Protein AF-A0A4R4NLY9-F1 (afdb_monomer)

Foldseek 3Di:
DLVVLCVLLVVLVHHPVPWPDDSVVVVVVLLLLLLVLLPDPCLLPDVVSLVVQLVVQLCCCCPVRVCPSRPSSSVSNVSSNVCSVPVVVSPVVNVVPD

Organism: NCBI:txid1848320

Radius of gyration: 12.69 Å; Cα contacts (8 Å, |Δi|>4): 91; chains: 1; bounding box: 26×27×33 Å

pLDDT: mean 83.42, std 9.0, range [58.5, 95.31]

Structure (mmCIF, N/CA/C/O backbone):
data_AF-A0A4R4NLY9-F1
#
_entry.id   AF-A0A4R4NLY9-F1
#
loop_
_atom_site.group_PDB
_atom_site.id
_atom_site.type_symbol
_atom_site.label_atom_id
_atom_site.label_alt_id
_atom_site.label_comp_id
_atom_site.label_asym_id
_atom_site.label_entity_id
_atom_site.label_seq_id
_atom_site.pdbx_PDB_ins_code
_atom_site.Cartn_x
_atom_site.Cartn_y
_atom_site.Cartn_z
_atom_site.occupancy
_atom_site.B_iso_or_equiv
_atom_site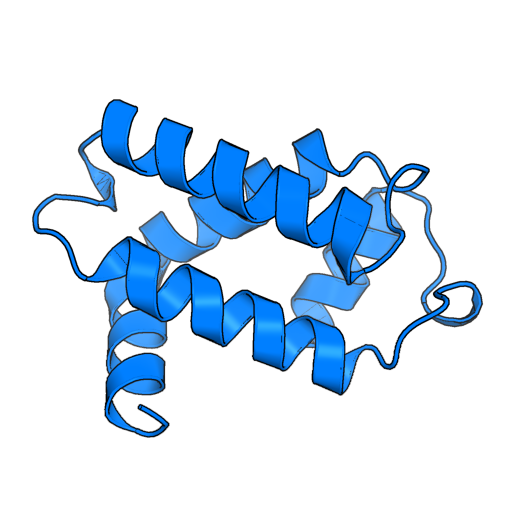.auth_seq_id
_atom_site.auth_comp_id
_atom_site.auth_asym_id
_atom_site.auth_atom_id
_atom_site.pdbx_PDB_model_num
ATOM 1 N N . MET A 1 1 ? 6.485 -8.883 5.736 1.00 70.81 1 MET A N 1
ATOM 2 C CA . MET A 1 1 ? 5.489 -7.814 5.512 1.00 70.81 1 MET A CA 1
ATOM 3 C C . MET A 1 1 ? 4.518 -7.676 6.674 1.00 70.81 1 MET A C 1
ATOM 5 O O . MET A 1 1 ? 4.367 -6.566 7.146 1.00 70.81 1 MET A O 1
ATOM 9 N N . ARG A 1 2 ? 3.923 -8.766 7.183 1.00 72.25 2 ARG A N 1
ATOM 10 C CA . ARG A 1 2 ? 3.054 -8.742 8.374 1.00 72.25 2 ARG A CA 1
ATOM 11 C C . ARG A 1 2 ? 3.626 -7.928 9.545 1.00 72.25 2 ARG A C 1
ATOM 13 O O . ARG A 1 2 ? 3.011 -6.953 9.937 1.00 72.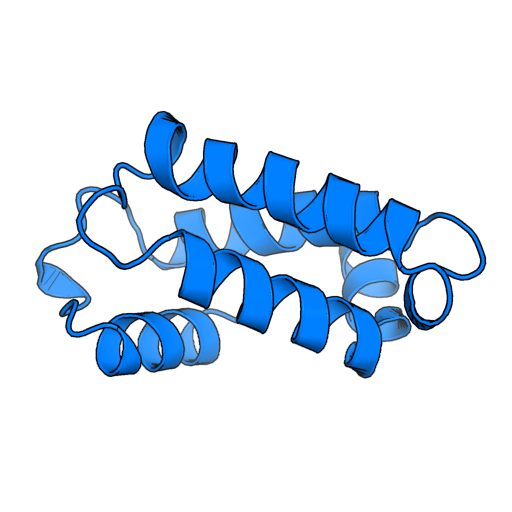25 2 ARG A O 1
ATOM 20 N N . SER A 1 3 ? 4.836 -8.253 10.006 1.00 74.75 3 SER A N 1
ATOM 21 C CA . SER A 1 3 ? 5.475 -7.561 11.140 1.00 74.75 3 SER A CA 1
ATOM 22 C C . SER A 1 3 ? 5.723 -6.069 10.899 1.00 74.75 3 SER A C 1
ATOM 24 O O . SER A 1 3 ? 5.802 -5.296 11.841 1.00 74.75 3 SER A O 1
ATOM 26 N N . LEU A 1 4 ? 5.850 -5.658 9.635 1.00 72.62 4 LEU A N 1
ATOM 27 C CA . LEU A 1 4 ? 5.961 -4.248 9.275 1.00 72.62 4 LEU A CA 1
ATOM 28 C C . LEU A 1 4 ? 4.588 -3.572 9.308 1.00 72.62 4 LEU A C 1
ATOM 30 O O . LEU A 1 4 ? 4.482 -2.472 9.828 1.00 72.62 4 LEU A O 1
ATOM 34 N N . LEU A 1 5 ? 3.554 -4.211 8.755 1.00 74.81 5 LEU A N 1
ATOM 35 C CA . LEU A 1 5 ? 2.194 -3.682 8.825 1.00 74.81 5 LEU A CA 1
ATOM 36 C C . LEU A 1 5 ? 1.753 -3.535 10.288 1.00 74.81 5 LEU A C 1
ATOM 38 O O . LEU A 1 5 ? 1.242 -2.489 10.654 1.00 74.81 5 LEU A O 1
ATOM 42 N N . GLU A 1 6 ? 2.034 -4.537 11.126 1.00 78.44 6 GLU A N 1
ATOM 43 C CA . GLU A 1 6 ? 1.822 -4.484 12.578 1.00 78.44 6 GLU A CA 1
ATOM 44 C C . GLU A 1 6 ? 2.571 -3.308 13.223 1.00 78.44 6 GLU A C 1
ATOM 46 O O . GLU A 1 6 ? 1.959 -2.548 13.964 1.00 78.44 6 GLU A O 1
ATOM 51 N N . ALA A 1 7 ? 3.856 -3.106 12.905 1.00 78.69 7 ALA A N 1
ATOM 52 C CA . ALA A 1 7 ? 4.630 -1.982 13.438 1.00 78.69 7 ALA A CA 1
ATOM 53 C C . ALA A 1 7 ? 4.075 -0.616 12.996 1.00 78.69 7 ALA A C 1
ATOM 55 O O . ALA A 1 7 ? 3.938 0.285 13.814 1.00 78.69 7 ALA A O 1
ATOM 56 N N . LEU A 1 8 ? 3.706 -0.469 11.720 1.00 75.88 8 LEU A N 1
ATOM 57 C CA . LEU A 1 8 ? 3.132 0.770 11.190 1.00 75.88 8 LEU A CA 1
ATOM 58 C C . LEU A 1 8 ? 1.760 1.078 11.801 1.00 75.88 8 LEU A C 1
ATOM 60 O O . LEU A 1 8 ? 1.463 2.235 12.081 1.00 75.88 8 LEU A O 1
ATOM 64 N N . LEU A 1 9 ? 0.937 0.053 12.029 1.00 74.19 9 LEU A N 1
ATOM 65 C CA . LEU A 1 9 ? -0.354 0.199 12.701 1.00 74.19 9 LEU A CA 1
ATOM 66 C C . LEU A 1 9 ? -0.173 0.587 14.171 1.00 74.19 9 LEU A C 1
ATOM 68 O O . LEU A 1 9 ? -0.848 1.500 14.634 1.00 74.19 9 LEU A O 1
ATOM 72 N N . GLN A 1 10 ? 0.791 -0.020 14.868 1.00 78.81 10 GLN A N 1
ATOM 73 C CA . GLN A 1 10 ? 1.144 0.369 16.236 1.00 78.81 10 GLN A CA 1
ATOM 74 C C . GLN A 1 10 ? 1.643 1.817 16.318 1.00 78.81 10 GLN A C 1
ATOM 76 O O . GLN A 1 10 ? 1.234 2.551 17.214 1.00 78.81 10 GLN A O 1
ATOM 81 N N . GLU A 1 11 ? 2.491 2.252 15.382 1.00 76.31 11 GLU A N 1
ATOM 82 C CA . GLU A 1 11 ? 2.940 3.650 15.288 1.00 76.31 11 GLU A CA 1
ATOM 83 C C . GLU A 1 11 ? 1.779 4.617 15.029 1.00 76.31 11 GLU A C 1
ATOM 85 O O . GLU A 1 11 ? 1.768 5.721 15.573 1.00 76.31 11 GLU A O 1
ATOM 90 N N . ALA A 1 12 ? 0.787 4.192 14.246 1.00 67.50 12 ALA A N 1
ATOM 91 C CA . ALA A 1 12 ? -0.444 4.938 14.006 1.00 67.50 12 ALA A CA 1
ATOM 92 C C . ALA A 1 12 ? -1.443 4.875 15.183 1.00 67.50 12 ALA A C 1
ATOM 94 O O . ALA A 1 12 ? -2.534 5.434 15.097 1.00 67.50 12 ALA A O 1
ATOM 95 N N . GLY A 1 13 ? -1.084 4.216 16.290 1.00 68.75 13 GLY A N 1
ATOM 96 C CA . GLY A 1 13 ? -1.919 4.102 17.486 1.00 68.75 13 GLY A CA 1
ATOM 97 C C . GLY A 1 13 ? -3.026 3.050 17.394 1.00 68.75 13 GLY A C 1
ATOM 98 O O . GLY A 1 13 ? -3.898 3.021 18.260 1.00 68.75 13 GLY A O 1
ATOM 99 N N . LEU A 1 14 ? -3.000 2.182 16.379 1.00 68.00 14 LEU A N 1
ATOM 100 C CA . LEU A 1 14 ? -3.915 1.055 16.263 1.00 68.00 14 LEU A CA 1
ATOM 101 C C . LEU A 1 14 ? -3.286 -0.232 16.779 1.00 68.00 14 LEU A C 1
ATOM 103 O O . LEU A 1 14 ? -2.265 -0.715 16.284 1.00 68.00 14 LEU A O 1
ATOM 107 N N . GLU A 1 15 ? -3.965 -0.845 17.739 1.00 67.12 15 GLU A N 1
ATOM 108 C CA . GLU A 1 15 ? -3.643 -2.195 18.168 1.00 67.12 15 GLU A CA 1
ATOM 109 C C . GLU A 1 15 ? -4.183 -3.216 17.159 1.00 67.12 15 GLU A C 1
ATOM 111 O O . GLU A 1 15 ? -5.338 -3.168 16.735 1.00 67.12 15 GLU A O 1
ATOM 116 N N . ALA A 1 16 ? -3.331 -4.175 16.796 1.00 59.59 16 ALA A N 1
ATOM 117 C CA . ALA A 1 16 ? -3.622 -5.276 15.880 1.00 59.59 16 ALA A CA 1
ATOM 118 C C . ALA A 1 16 ? -4.923 -6.043 16.199 1.00 59.59 16 ALA A C 1
ATOM 120 O O . ALA A 1 16 ? -5.579 -6.534 15.283 1.00 59.59 16 ALA A O 1
ATOM 121 N N . GLU A 1 17 ? -5.291 -6.145 17.480 1.00 60.50 17 GLU A N 1
ATOM 122 C CA . GLU A 1 17 ? -6.484 -6.864 17.955 1.00 60.50 17 GLU A CA 1
ATOM 123 C C . GLU A 1 17 ? -7.804 -6.139 17.655 1.00 60.50 17 GLU A C 1
ATOM 125 O O . GLU A 1 17 ? -8.866 -6.753 17.724 1.00 60.50 17 GLU A O 1
ATOM 130 N N . VAL A 1 18 ? -7.754 -4.852 17.301 1.00 59.22 18 VAL A N 1
ATOM 131 C CA . VAL A 1 18 ? -8.942 -4.006 17.083 1.00 59.22 18 VAL A CA 1
ATOM 132 C C . VAL A 1 18 ? -9.338 -3.955 15.603 1.00 59.22 18 VAL A C 1
ATOM 134 O O . VAL A 1 18 ? -10.371 -3.397 15.235 1.00 59.22 18 VAL A O 1
ATOM 137 N N . LEU A 1 19 ? -8.530 -4.550 14.726 1.00 64.88 19 LEU A N 1
ATOM 138 C CA . LEU A 1 19 ? -8.756 -4.465 13.294 1.00 64.88 19 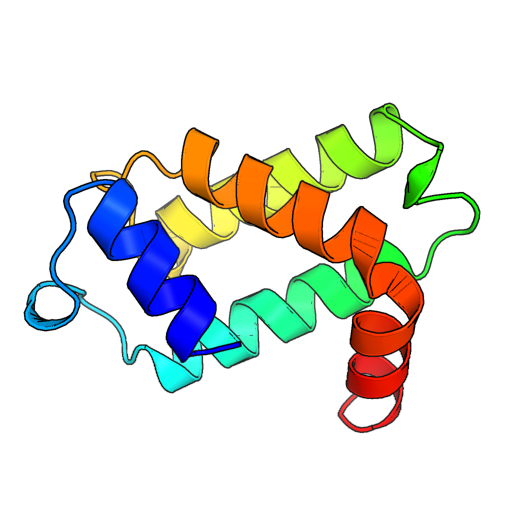LEU A CA 1
ATOM 139 C C . LEU A 1 19 ? -9.914 -5.364 12.859 1.00 64.88 19 LEU A C 1
ATOM 141 O O . LEU A 1 19 ? -9.951 -6.542 13.217 1.00 64.88 19 LEU A O 1
ATOM 145 N N . PRO A 1 20 ? -10.814 -4.865 11.999 1.00 67.75 20 PRO A N 1
ATOM 146 C CA . PRO A 1 20 ? -11.914 -5.662 11.464 1.00 67.75 20 PRO A CA 1
ATOM 147 C C . PRO A 1 20 ? -11.455 -6.745 10.465 1.00 67.75 20 PRO A C 1
ATOM 149 O O . PRO A 1 20 ? -12.289 -7.462 9.916 1.00 67.75 20 PRO A O 1
ATOM 152 N N . VAL A 1 21 ? -10.146 -6.870 10.207 1.00 72.94 21 VAL A N 1
ATOM 153 C CA . VAL A 1 21 ? -9.563 -7.697 9.142 1.00 72.94 21 VAL A CA 1
ATOM 154 C C . VAL A 1 21 ? -8.378 -8.516 9.649 1.00 72.94 21 VAL A C 1
ATOM 156 O O . VAL A 1 21 ? -7.575 -8.039 10.449 1.00 72.94 21 VAL A O 1
ATOM 159 N N . ASP A 1 22 ? -8.219 -9.735 9.119 1.00 82.94 22 ASP A N 1
ATOM 160 C CA . ASP A 1 22 ? -7.034 -10.562 9.371 1.00 82.94 22 ASP A CA 1
ATOM 161 C C . ASP A 1 22 ? -5.779 -9.855 8.837 1.00 82.94 22 ASP A C 1
ATOM 163 O O . ASP A 1 22 ? -5.650 -9.580 7.640 1.00 82.94 22 ASP A O 1
ATOM 167 N N . LEU A 1 23 ? -4.820 -9.592 9.725 1.00 78.94 23 LEU A N 1
ATOM 168 C CA . LEU A 1 23 ? -3.568 -8.909 9.401 1.00 78.94 23 LEU A CA 1
ATOM 169 C C . LEU A 1 23 ? -2.733 -9.601 8.322 1.00 78.94 23 LEU A C 1
ATOM 171 O O . LEU A 1 23 ? -2.042 -8.927 7.557 1.00 78.94 23 LEU A O 1
ATOM 175 N N . ASN A 1 24 ? -2.773 -10.930 8.231 1.00 81.88 24 ASN A N 1
ATOM 176 C CA . ASN A 1 24 ? -2.079 -11.658 7.172 1.00 81.88 24 ASN A CA 1
ATOM 177 C C . ASN A 1 24 ? -2.750 -11.412 5.823 1.00 81.88 24 ASN A C 1
ATOM 179 O O . ASN A 1 24 ? -2.056 -11.197 4.829 1.00 81.88 24 ASN A O 1
ATOM 183 N N . GLN A 1 25 ? -4.084 -11.412 5.793 1.00 83.19 25 GLN A N 1
ATOM 184 C CA . GLN A 1 25 ? -4.849 -11.130 4.583 1.00 83.19 25 GLN A CA 1
ATOM 185 C C . GLN A 1 25 ? -4.667 -9.673 4.146 1.00 83.19 25 GLN A C 1
ATOM 187 O O . GLN A 1 25 ? -4.380 -9.417 2.975 1.00 83.19 25 GLN A O 1
ATOM 192 N N . ALA A 1 26 ? -4.740 -8.729 5.088 1.00 84.44 26 ALA A N 1
ATOM 193 C CA . ALA A 1 26 ? -4.475 -7.316 4.841 1.00 84.44 26 ALA A CA 1
ATOM 194 C C . ALA A 1 26 ? -3.054 -7.113 4.297 1.00 84.44 26 ALA A C 1
ATOM 196 O O . ALA A 1 26 ? -2.877 -6.499 3.244 1.00 84.44 26 ALA A O 1
ATOM 197 N N . ALA A 1 27 ? -2.045 -7.706 4.945 1.00 85.25 27 ALA A N 1
ATOM 198 C CA . ALA A 1 27 ? -0.663 -7.636 4.486 1.00 85.25 27 ALA A CA 1
ATOM 199 C C . ALA A 1 27 ? -0.496 -8.225 3.080 1.00 85.25 27 ALA A C 1
ATOM 201 O O . ALA A 1 27 ? 0.144 -7.595 2.242 1.00 85.25 27 ALA A O 1
ATOM 202 N N . ALA A 1 28 ? -1.081 -9.388 2.786 1.00 85.19 28 ALA A N 1
ATOM 203 C CA . ALA A 1 28 ? -1.019 -9.987 1.454 1.00 85.19 28 ALA A CA 1
ATOM 204 C C . ALA A 1 28 ? -1.673 -9.092 0.385 1.00 85.19 28 ALA A C 1
ATOM 206 O O . ALA A 1 28 ? -1.087 -8.878 -0.678 1.00 85.19 28 ALA A O 1
ATOM 207 N N . GLY A 1 29 ? -2.840 -8.511 0.678 1.00 88.25 29 GLY A N 1
ATOM 208 C CA . GLY A 1 29 ? -3.532 -7.593 -0.229 1.00 88.25 29 GLY A CA 1
ATOM 209 C C . GLY A 1 29 ? -2.751 -6.301 -0.491 1.00 88.25 29 GLY A C 1
ATOM 210 O O . GLY A 1 29 ? -2.643 -5.869 -1.640 1.00 88.25 29 GLY A O 1
ATOM 211 N N . ILE A 1 30 ? -2.125 -5.729 0.544 1.00 88.56 30 ILE A N 1
ATOM 212 C CA . ILE A 1 30 ? -1.239 -4.561 0.417 1.00 88.56 30 ILE A CA 1
ATOM 213 C C . ILE A 1 30 ? -0.036 -4.893 -0.470 1.00 88.56 30 ILE A C 1
ATOM 215 O O . ILE A 1 30 ? 0.271 -4.135 -1.392 1.00 88.56 30 ILE A O 1
ATOM 219 N N . VAL A 1 31 ? 0.633 -6.029 -0.228 1.00 88.69 31 VAL A N 1
ATOM 220 C CA . VAL A 1 31 ? 1.782 -6.453 -1.047 1.00 88.69 31 VAL A CA 1
ATOM 221 C C . VAL A 1 31 ? 1.371 -6.631 -2.495 1.00 88.69 31 VAL A C 1
ATOM 223 O O . VAL A 1 31 ? 2.066 -6.130 -3.372 1.00 88.69 31 VAL A O 1
ATOM 226 N N . SER A 1 32 ? 0.243 -7.294 -2.746 1.00 88.19 32 SER A N 1
ATOM 227 C CA . SER A 1 32 ? -0.252 -7.533 -4.099 1.00 88.19 32 SER A CA 1
ATOM 228 C C . SER A 1 32 ? -0.501 -6.234 -4.860 1.00 88.19 32 SER A C 1
ATOM 230 O O . SER A 1 32 ? -0.018 -6.061 -5.980 1.00 88.19 32 SER A O 1
ATOM 232 N N . ARG A 1 33 ? -1.164 -5.261 -4.227 1.00 90.88 33 ARG A N 1
ATOM 233 C CA . ARG A 1 33 ? -1.417 -3.952 -4.843 1.00 90.88 33 ARG A CA 1
ATOM 234 C C . ARG A 1 33 ? -0.121 -3.189 -5.102 1.00 90.88 33 ARG A C 1
ATOM 236 O O . ARG A 1 33 ? 0.089 -2.713 -6.214 1.00 90.88 33 ARG A O 1
ATOM 243 N N . LEU A 1 34 ? 0.782 -3.127 -4.124 1.00 89.81 34 LEU A N 1
ATOM 244 C CA . LEU A 1 34 ? 2.079 -2.469 -4.301 1.00 89.81 34 LEU A CA 1
ATOM 245 C C . LEU A 1 34 ? 2.930 -3.152 -5.375 1.00 89.81 34 LEU A C 1
ATOM 247 O O . LEU A 1 34 ? 3.567 -2.460 -6.162 1.00 89.81 34 LEU A O 1
ATOM 251 N N . ALA A 1 35 ? 2.892 -4.482 -5.470 1.00 88.69 35 ALA A N 1
ATOM 252 C CA . ALA A 1 35 ? 3.591 -5.245 -6.498 1.00 88.69 35 ALA A CA 1
ATOM 253 C C . ALA A 1 35 ? 3.146 -4.856 -7.916 1.00 88.69 35 ALA A C 1
ATOM 255 O O . ALA A 1 35 ? 3.974 -4.833 -8.825 1.00 88.69 35 ALA A O 1
ATOM 256 N N . VAL A 1 36 ? 1.870 -4.504 -8.111 1.00 88.75 36 VAL A N 1
ATOM 257 C CA . VAL A 1 36 ? 1.363 -3.959 -9.381 1.00 88.75 36 VAL A CA 1
ATOM 258 C C . VAL A 1 36 ? 1.857 -2.529 -9.601 1.00 88.75 36 VAL A C 1
ATOM 260 O O . VAL A 1 36 ? 2.332 -2.205 -10.691 1.00 88.75 36 VAL A O 1
ATOM 263 N N . GLU A 1 37 ? 1.790 -1.685 -8.571 1.00 87.81 37 GLU A N 1
ATOM 264 C CA . GLU A 1 37 ? 2.175 -0.271 -8.659 1.00 87.81 37 GLU A CA 1
ATOM 265 C C . GLU A 1 37 ? 3.677 -0.063 -8.921 1.00 87.81 37 GLU A C 1
ATOM 267 O O . GLU A 1 37 ? 4.032 0.925 -9.555 1.00 87.81 37 GLU A O 1
ATOM 272 N N . VAL A 1 38 ? 4.559 -0.988 -8.512 1.00 88.62 38 VAL A N 1
ATOM 273 C CA . VAL A 1 38 ? 6.022 -0.905 -8.745 1.00 88.62 38 VAL A CA 1
ATOM 274 C C . VAL A 1 38 ? 6.488 -1.425 -10.117 1.00 88.62 38 VAL A C 1
ATOM 276 O O . VAL A 1 38 ? 7.681 -1.351 -10.447 1.00 88.62 38 VAL A O 1
ATOM 279 N N . ARG A 1 39 ? 5.587 -1.994 -10.929 1.00 84.31 39 ARG A N 1
ATOM 280 C CA . ARG A 1 39 ? 5.919 -2.504 -12.277 1.00 84.31 39 ARG A CA 1
ATOM 281 C C . ARG A 1 39 ? 6.370 -1.420 -13.263 1.00 84.31 39 ARG A C 1
ATOM 283 O O . ARG A 1 39 ? 7.308 -1.696 -14.011 1.00 84.31 39 ARG A O 1
ATOM 290 N N . PRO A 1 40 ? 5.760 -0.219 -13.309 1.00 81.06 40 PRO A N 1
ATOM 291 C CA . PRO A 1 40 ? 6.189 0.835 -14.215 1.00 81.06 40 PRO A CA 1
ATOM 292 C C . PRO A 1 40 ? 7.678 1.185 -14.047 1.00 81.06 40 PRO A C 1
ATOM 294 O O . PRO A 1 40 ? 8.215 1.129 -12.932 1.00 81.06 40 PRO A O 1
ATOM 297 N N . PRO A 1 41 ? 8.361 1.576 -15.137 1.00 73.50 41 PRO A N 1
ATOM 298 C CA . PRO A 1 41 ? 9.717 2.096 -15.045 1.00 73.50 41 PRO A CA 1
ATOM 299 C C . PRO A 1 41 ? 9.719 3.381 -14.203 1.00 73.50 41 PRO A C 1
ATOM 301 O O . PRO A 1 41 ? 8.756 4.148 -14.222 1.00 73.50 41 PRO A O 1
ATOM 304 N N . HIS A 1 42 ? 10.804 3.609 -13.460 1.00 81.25 42 HIS A N 1
ATOM 305 C CA . HIS A 1 42 ? 11.003 4.807 -12.633 1.00 81.25 42 HIS A CA 1
ATOM 306 C C . HIS A 1 42 ? 10.021 4.986 -11.463 1.00 81.25 42 HIS A C 1
ATOM 308 O O . HIS A 1 42 ? 9.870 6.104 -10.983 1.00 81.25 42 HIS A O 1
ATOM 314 N N . PHE A 1 43 ? 9.369 3.933 -10.949 1.00 87.50 43 PHE A N 1
ATOM 315 C CA . PHE A 1 43 ? 8.491 4.053 -9.769 1.00 87.50 43 PHE A CA 1
ATOM 316 C C . PHE A 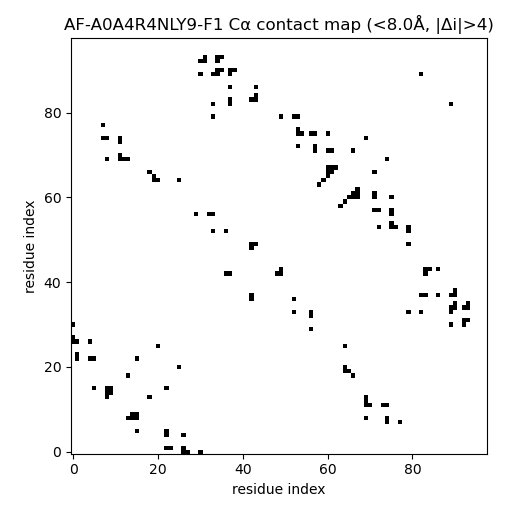1 43 ? 9.164 4.790 -8.595 1.00 87.50 43 PHE A C 1
ATOM 318 O O . PHE A 1 43 ? 8.576 5.689 -7.995 1.00 87.50 43 PHE A O 1
ATOM 325 N N . ALA A 1 44 ? 10.423 4.459 -8.300 1.00 87.62 44 ALA A N 1
ATOM 326 C CA . ALA A 1 44 ? 11.185 5.091 -7.223 1.00 87.62 44 ALA A CA 1
ATOM 327 C C . ALA A 1 44 ? 11.539 6.569 -7.494 1.00 87.62 44 ALA A C 1
ATOM 329 O O . ALA A 1 44 ? 11.721 7.337 -6.554 1.00 87.62 44 ALA A O 1
ATOM 330 N N . GLU A 1 45 ? 11.598 6.980 -8.760 1.00 88.88 45 GLU A N 1
ATOM 331 C CA . GLU A 1 45 ? 12.081 8.300 -9.192 1.00 88.88 45 GLU A CA 1
ATOM 332 C C . GLU A 1 45 ? 10.939 9.235 -9.619 1.00 88.88 45 GLU A C 1
ATOM 334 O O . GLU A 1 45 ? 11.122 10.448 -9.697 1.00 88.88 45 GLU A O 1
ATOM 339 N N . ASN A 1 46 ? 9.753 8.689 -9.907 1.00 90.00 46 ASN A N 1
ATOM 340 C CA . ASN A 1 46 ? 8.627 9.436 -10.448 1.00 90.00 46 ASN A CA 1
ATOM 341 C C . ASN A 1 46 ? 7.594 9.773 -9.351 1.00 90.00 46 ASN A C 1
ATOM 343 O O . ASN A 1 46 ? 6.772 8.922 -8.982 1.00 90.00 46 ASN A O 1
ATOM 347 N N . PRO A 1 47 ? 7.560 11.029 -8.864 1.00 88.88 47 PRO A N 1
ATOM 348 C CA . PRO A 1 47 ? 6.672 11.426 -7.776 1.00 88.88 47 PRO A CA 1
ATOM 349 C C . PRO A 1 47 ? 5.187 11.347 -8.151 1.00 88.88 47 PRO A C 1
ATOM 351 O O . PRO A 1 47 ? 4.351 11.129 -7.272 1.00 88.88 47 PRO A O 1
ATOM 354 N N . ASP A 1 48 ? 4.830 11.478 -9.432 1.00 90.69 48 ASP A N 1
ATOM 355 C CA . ASP A 1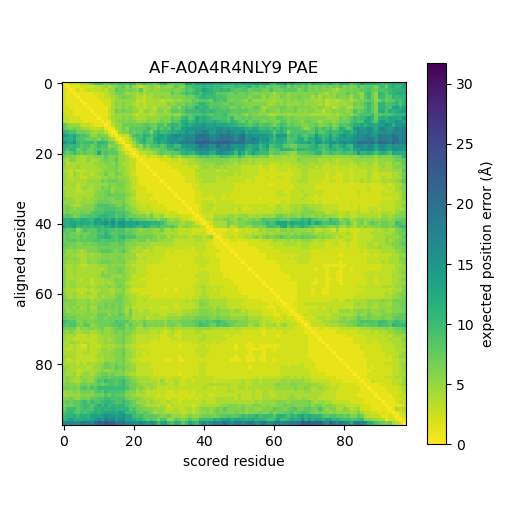 48 ? 3.440 11.376 -9.886 1.00 90.69 48 ASP A CA 1
ATOM 356 C C . ASP A 1 48 ? 2.946 9.927 -9.931 1.00 90.69 48 ASP A C 1
ATOM 358 O O . ASP A 1 48 ? 1.750 9.676 -9.751 1.00 90.69 48 ASP A O 1
ATOM 362 N N . VAL A 1 49 ? 3.844 8.965 -10.161 1.00 89.19 49 VAL A N 1
ATOM 363 C CA . VAL A 1 49 ? 3.526 7.534 -10.044 1.00 89.19 49 VAL A CA 1
ATOM 364 C C . VAL A 1 49 ? 3.333 7.177 -8.572 1.00 89.19 49 VAL A C 1
ATOM 366 O O . VAL A 1 49 ? 2.291 6.630 -8.216 1.00 89.19 49 VAL A O 1
ATOM 369 N N . GLN A 1 50 ? 4.245 7.594 -7.690 1.00 92.12 50 GLN A N 1
ATOM 370 C CA . GLN A 1 50 ? 4.094 7.364 -6.248 1.00 92.12 50 GLN A CA 1
ATOM 371 C C . GLN A 1 50 ? 2.857 8.054 -5.668 1.00 92.12 50 GLN A C 1
ATOM 373 O O . GLN A 1 50 ? 2.167 7.481 -4.830 1.00 92.12 50 GLN A O 1
ATOM 378 N N . ARG A 1 51 ? 2.520 9.269 -6.123 1.00 93.06 51 ARG A N 1
ATOM 379 C CA . ARG A 1 51 ? 1.296 9.967 -5.697 1.00 93.06 51 ARG A CA 1
ATOM 380 C C . ARG A 1 51 ? 0.044 9.183 -6.092 1.00 93.06 51 ARG A C 1
ATOM 382 O O . ARG A 1 51 ? -0.891 9.108 -5.298 1.00 93.06 51 ARG A O 1
ATOM 389 N N . ARG A 1 52 ? 0.017 8.598 -7.294 1.00 92.12 52 ARG A N 1
ATOM 390 C CA . ARG A 1 52 ? -1.090 7.739 -7.743 1.00 92.12 52 ARG A CA 1
ATOM 391 C C . ARG A 1 52 ? -1.173 6.451 -6.925 1.00 92.12 52 ARG A C 1
ATOM 393 O O . ARG A 1 52 ? -2.266 6.123 -6.469 1.00 92.12 52 ARG A O 1
ATOM 400 N N . ALA A 1 53 ? -0.041 5.796 -6.674 1.00 93.19 53 ALA A N 1
ATOM 401 C CA . ALA A 1 53 ? 0.030 4.604 -5.833 1.00 93.19 53 ALA A CA 1
ATOM 402 C C . ALA A 1 53 ? -0.457 4.887 -4.403 1.00 93.19 53 ALA A C 1
ATOM 404 O O . ALA A 1 53 ? -1.314 4.165 -3.903 1.00 93.19 53 ALA A O 1
ATOM 405 N N . ARG A 1 54 ? -0.015 5.996 -3.785 1.00 95.31 54 ARG A N 1
ATOM 406 C CA . ARG A 1 54 ? -0.493 6.441 -2.462 1.00 95.31 54 ARG A CA 1
ATOM 407 C C . ARG A 1 54 ? -2.000 6.636 -2.443 1.00 95.31 54 ARG A C 1
ATOM 409 O O . ARG A 1 54 ? -2.658 6.138 -1.545 1.00 95.31 54 ARG A O 1
ATOM 416 N N . ARG A 1 55 ? -2.561 7.318 -3.447 1.00 95.06 55 ARG A N 1
ATOM 417 C CA . ARG A 1 55 ? -4.006 7.585 -3.507 1.00 95.06 55 ARG A CA 1
ATOM 418 C C . ARG A 1 55 ? -4.823 6.295 -3.651 1.00 95.06 55 ARG A C 1
ATOM 420 O O . ARG A 1 55 ? -5.861 6.160 -3.024 1.00 95.06 55 ARG A O 1
ATOM 427 N N . ARG A 1 56 ? -4.346 5.330 -4.443 1.00 94.06 56 ARG A N 1
ATOM 428 C CA . ARG A 1 56 ? -4.993 4.013 -4.582 1.00 94.06 56 ARG A CA 1
ATOM 429 C C . ARG A 1 56 ? -4.872 3.163 -3.322 1.00 94.06 56 ARG A C 1
ATOM 431 O O . ARG A 1 56 ? -5.819 2.467 -2.974 1.00 94.06 56 ARG A O 1
ATOM 438 N N . LEU A 1 57 ? -3.714 3.205 -2.667 1.00 93.75 57 LEU A N 1
ATOM 439 C CA . LEU A 1 57 ? -3.495 2.486 -1.419 1.00 93.75 57 LEU A CA 1
ATOM 440 C C . LEU A 1 57 ? -4.325 3.086 -0.282 1.00 93.75 57 LEU A C 1
ATOM 442 O O . LEU A 1 57 ? -4.885 2.328 0.491 1.00 93.75 57 LEU A O 1
ATOM 446 N N . LEU A 1 58 ? -4.466 4.411 -0.234 1.00 93.75 58 LEU A N 1
ATOM 447 C CA . LEU A 1 58 ? -5.346 5.106 0.702 1.00 93.75 58 LEU A CA 1
ATOM 448 C C . LEU A 1 58 ? -6.789 4.597 0.592 1.00 93.75 58 LEU A C 1
ATOM 450 O O . LEU A 1 58 ? -7.320 4.110 1.580 1.00 93.75 58 LEU A O 1
ATOM 454 N N . HIS A 1 59 ? -7.359 4.589 -0.618 1.00 93.00 59 HIS A N 1
ATOM 455 C CA . HIS A 1 59 ? -8.697 4.030 -0.844 1.00 93.00 59 HIS A CA 1
ATOM 456 C C . HIS A 1 59 ? -8.810 2.572 -0.392 1.00 93.00 59 HIS A C 1
ATOM 458 O O . HIS A 1 59 ? -9.791 2.194 0.226 1.00 93.00 59 HIS A O 1
ATOM 464 N N . TYR A 1 60 ? -7.788 1.749 -0.644 1.00 91.25 60 TYR A N 1
ATOM 465 C CA . TYR A 1 60 ? -7.790 0.365 -0.170 1.00 91.25 60 TYR A CA 1
ATOM 466 C C . TYR A 1 60 ? -7.768 0.260 1.363 1.00 91.25 60 TYR A C 1
ATOM 468 O O . TYR A 1 60 ? -8.454 -0.578 1.940 1.00 91.25 60 TYR A O 1
ATOM 476 N N . LEU A 1 61 ? -6.971 1.089 2.037 1.00 89.81 61 LEU A N 1
ATOM 477 C CA . LEU A 1 61 ? -6.905 1.092 3.497 1.00 89.81 61 LEU A CA 1
ATOM 478 C C . LEU A 1 61 ? -8.245 1.544 4.099 1.00 89.81 61 LEU A C 1
ATOM 480 O O . LEU A 1 61 ? -8.729 0.908 5.029 1.00 89.81 61 LEU A O 1
ATOM 484 N N . GLU A 1 62 ? -8.855 2.596 3.555 1.00 90.81 62 GLU A N 1
ATOM 485 C CA . GLU A 1 62 ? -10.121 3.158 4.043 1.00 90.81 62 GLU A CA 1
ATOM 486 C C . GLU A 1 62 ? -11.321 2.260 3.720 1.00 90.81 62 GLU A C 1
ATOM 488 O O . GLU A 1 62 ? -12.025 1.825 4.630 1.00 90.81 62 GLU A O 1
ATOM 493 N N . ASP A 1 63 ? -11.534 1.962 2.438 1.00 89.56 63 ASP A N 1
ATOM 494 C CA . ASP A 1 63 ? -12.775 1.360 1.947 1.00 89.56 63 ASP A CA 1
ATOM 495 C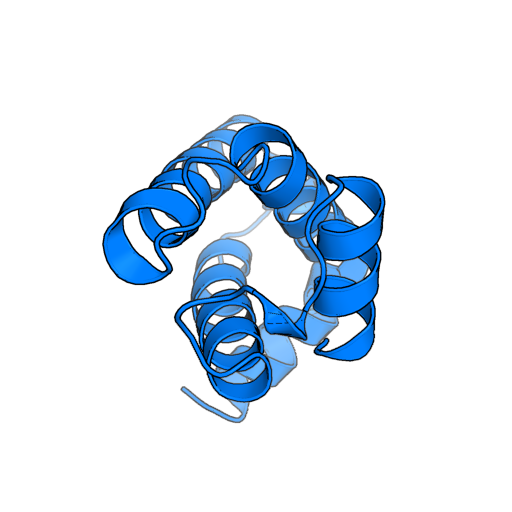 C . ASP A 1 63 ? -12.768 -0.169 2.074 1.00 89.56 63 ASP A C 1
ATOM 497 O O . ASP A 1 63 ? -13.770 -0.768 2.464 1.00 89.56 63 ASP A O 1
A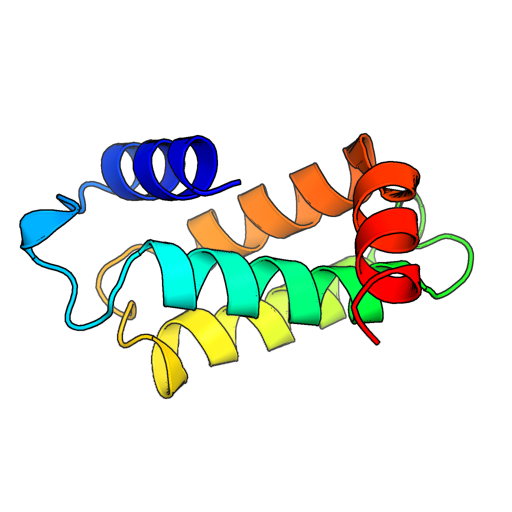TOM 501 N N . ASP A 1 64 ? -11.644 -0.816 1.745 1.00 87.94 64 ASP A N 1
ATOM 502 C CA . ASP A 1 64 ? -11.552 -2.281 1.729 1.00 87.94 64 ASP A CA 1
ATOM 503 C C . ASP A 1 64 ? -11.100 -2.852 3.086 1.00 87.94 64 ASP A C 1
ATOM 505 O O . ASP A 1 64 ? -11.543 -3.933 3.476 1.00 87.94 64 ASP A O 1
ATOM 509 N N . LEU A 1 65 ? -10.209 -2.157 3.807 1.00 85.38 65 LEU A N 1
ATOM 510 C CA . LEU A 1 65 ? -9.681 -2.612 5.102 1.00 85.38 65 LEU A CA 1
ATOM 511 C C . LEU A 1 65 ? -10.321 -1.923 6.317 1.00 85.38 65 LEU A C 1
ATOM 513 O O . LEU A 1 65 ? -10.051 -2.332 7.446 1.00 85.38 65 LEU A O 1
ATOM 517 N N . GLY A 1 66 ? -11.171 -0.911 6.119 1.00 86.06 66 GLY A N 1
ATOM 518 C CA . GLY A 1 66 ? -11.866 -0.229 7.215 1.00 86.06 66 GLY A CA 1
ATOM 519 C C . GLY A 1 66 ? -10.934 0.539 8.159 1.00 86.06 66 GLY A C 1
ATOM 520 O O . GLY A 1 66 ? -11.265 0.734 9.323 1.00 86.06 66 GLY A O 1
ATOM 521 N N . LEU A 1 67 ? -9.761 0.961 7.681 1.00 83.50 67 LEU A N 1
ATOM 522 C CA . LEU A 1 67 ? -8.717 1.634 8.461 1.00 83.50 67 LEU A CA 1
ATOM 523 C C . LEU A 1 67 ? -8.858 3.165 8.438 1.00 83.50 67 LEU A C 1
ATOM 525 O O . LEU A 1 67 ? -7.862 3.881 8.487 1.00 83.50 67 LEU A O 1
ATOM 529 N N . ALA A 1 68 ? -10.079 3.694 8.343 1.00 82.38 68 ALA A N 1
ATOM 530 C CA . ALA A 1 68 ? -10.306 5.141 8.284 1.00 82.38 68 ALA A CA 1
ATOM 531 C C . ALA A 1 68 ? -9.806 5.872 9.549 1.00 82.38 68 ALA A C 1
ATOM 533 O O . ALA A 1 68 ? -9.258 6.969 9.458 1.00 82.38 68 ALA A O 1
ATOM 534 N N . ASP A 1 69 ? -9.911 5.227 10.712 1.00 79.75 69 ASP A N 1
ATOM 535 C CA . ASP A 1 69 ? -9.472 5.775 12.003 1.00 79.75 69 ASP A CA 1
ATOM 536 C C . ASP A 1 69 ? -7.964 5.558 12.275 1.00 79.75 69 ASP A C 1
ATOM 538 O O . ASP A 1 69 ? -7.464 5.909 13.341 1.00 79.75 69 ASP A O 1
ATOM 542 N N . ALA A 1 70 ? -7.227 4.986 11.312 1.00 78.19 70 ALA A N 1
ATOM 543 C CA . ALA A 1 70 ? -5.845 4.508 11.442 1.00 78.19 70 ALA A CA 1
ATOM 544 C C . ALA A 1 70 ? -4.747 5.480 10.989 1.00 78.19 70 ALA A C 1
ATOM 546 O O . ALA A 1 70 ? -3.635 5.032 10.716 1.00 78.19 70 ALA A O 1
ATOM 547 N N . ASP A 1 71 ? -5.067 6.750 10.745 1.00 86.19 71 ASP A N 1
ATOM 548 C CA . ASP A 1 71 ? -4.249 7.622 9.884 1.00 86.19 71 ASP A CA 1
ATOM 549 C C . ASP A 1 71 ? -3.825 6.906 8.572 1.00 86.19 71 ASP A C 1
ATOM 551 O O . ASP A 1 71 ? -2.644 6.627 8.311 1.00 86.19 71 ASP A O 1
ATOM 555 N N . PRO A 1 72 ? -4.798 6.563 7.708 1.00 87.19 72 PRO A N 1
ATOM 556 C CA . PRO A 1 72 ? -4.530 5.789 6.500 1.00 87.19 72 PRO A CA 1
ATOM 557 C C . PRO A 1 72 ? -3.649 6.558 5.497 1.00 87.19 72 PRO A C 1
ATOM 559 O O . PRO A 1 72 ? -3.010 5.948 4.635 1.00 87.19 72 PRO A O 1
ATOM 562 N N . VAL A 1 73 ? -3.538 7.886 5.636 1.00 90.06 73 VAL A N 1
ATOM 563 C CA . VAL A 1 73 ? -2.625 8.734 4.857 1.00 90.06 73 VAL A CA 1
ATOM 564 C C . VAL A 1 73 ? -1.169 8.478 5.248 1.00 90.06 73 VAL A C 1
ATOM 566 O O . VAL A 1 73 ? -0.326 8.287 4.357 1.00 90.06 73 VAL A O 1
ATOM 569 N N . TYR A 1 74 ? -0.859 8.449 6.548 1.00 88.56 74 TYR A N 1
ATOM 570 C CA . TYR A 1 74 ? 0.471 8.087 7.040 1.00 88.56 74 TYR A CA 1
ATOM 571 C C . TYR A 1 74 ? 0.847 6.669 6.601 1.00 88.56 74 TYR A C 1
ATOM 573 O O . TYR A 1 74 ? 1.894 6.477 5.973 1.00 88.56 74 TYR A O 1
ATOM 581 N N . LEU A 1 75 ? -0.043 5.694 6.821 1.00 88.19 75 LEU A N 1
ATOM 582 C CA . LEU A 1 75 ? 0.184 4.298 6.438 1.00 88.19 75 LEU A CA 1
ATOM 583 C C . LEU A 1 75 ? 0.440 4.146 4.935 1.00 88.19 75 LEU A C 1
ATOM 585 O O . LEU A 1 75 ? 1.434 3.537 4.533 1.00 88.19 75 LEU A O 1
ATOM 589 N N . ALA A 1 76 ? -0.409 4.740 4.088 1.00 92.06 76 ALA A N 1
ATOM 590 C CA . ALA A 1 76 ? -0.231 4.692 2.639 1.00 92.06 76 ALA A CA 1
ATOM 591 C C . ALA A 1 76 ? 1.110 5.301 2.206 1.00 92.06 76 ALA A C 1
ATOM 593 O O . ALA A 1 76 ? 1.757 4.797 1.285 1.00 92.06 76 ALA A O 1
ATOM 594 N N . THR A 1 77 ? 1.542 6.372 2.874 1.00 93.06 77 THR A N 1
ATOM 595 C CA . THR A 1 77 ? 2.823 7.028 2.596 1.00 93.06 77 THR A CA 1
ATOM 596 C C . THR A 1 77 ? 3.998 6.124 2.952 1.00 93.06 77 THR A C 1
ATOM 598 O O . THR A 1 77 ? 4.828 5.856 2.084 1.00 93.06 77 THR A O 1
ATOM 601 N N . GLN A 1 78 ? 4.035 5.579 4.171 1.00 91.81 78 GLN A N 1
ATOM 602 C CA . GLN A 1 78 ? 5.114 4.690 4.619 1.00 91.81 78 GLN A CA 1
ATOM 603 C C . GLN A 1 78 ? 5.225 3.430 3.753 1.00 91.81 78 GLN A C 1
ATOM 605 O O . GLN A 1 78 ? 6.320 3.008 3.377 1.00 91.81 78 GLN A O 1
ATOM 610 N N . LEU A 1 79 ? 4.086 2.841 3.388 1.00 91.44 79 LEU A N 1
ATOM 611 C CA . LEU A 1 79 ? 4.036 1.635 2.568 1.00 91.44 79 LEU A CA 1
ATOM 612 C C . LEU A 1 79 ? 4.523 1.883 1.131 1.00 91.44 79 LEU A C 1
ATOM 614 O O . LEU A 1 79 ? 5.257 1.057 0.583 1.00 91.44 79 LEU A O 1
ATOM 618 N N . VAL A 1 80 ? 4.168 3.021 0.526 1.00 92.81 80 VAL A N 1
ATOM 619 C CA . VAL A 1 80 ? 4.662 3.394 -0.811 1.00 92.81 80 VAL A CA 1
ATOM 620 C C . VAL A 1 80 ? 6.149 3.734 -0.785 1.00 92.81 80 VAL A C 1
ATOM 622 O O . VAL A 1 80 ? 6.885 3.293 -1.669 1.00 92.81 80 VAL A O 1
ATOM 625 N N . ASP A 1 81 ? 6.617 4.451 0.234 1.00 91.88 81 ASP A N 1
ATOM 626 C CA . ASP A 1 81 ? 8.037 4.768 0.390 1.00 91.88 81 ASP A CA 1
ATOM 627 C C . ASP A 1 81 ? 8.869 3.496 0.588 1.00 91.88 81 ASP A C 1
ATOM 629 O O . ASP A 1 81 ? 9.955 3.356 0.016 1.00 91.88 81 ASP A O 1
ATOM 633 N N . LEU A 1 82 ? 8.349 2.520 1.338 1.00 90.06 82 LEU A N 1
ATOM 634 C CA . LEU A 1 82 ? 8.983 1.214 1.450 1.00 90.06 82 LEU A CA 1
ATOM 635 C C . LEU A 1 82 ? 9.020 0.485 0.105 1.00 90.06 82 LEU A C 1
ATOM 637 O O . LEU A 1 82 ? 10.060 -0.071 -0.252 1.00 90.06 82 LEU A O 1
ATOM 641 N N . ALA A 1 83 ? 7.913 0.483 -0.639 1.00 89.56 83 ALA A N 1
ATOM 642 C CA . ALA A 1 83 ? 7.852 -0.140 -1.956 1.00 89.56 83 ALA A CA 1
ATOM 643 C C . ALA A 1 83 ? 8.847 0.495 -2.935 1.00 89.56 83 ALA A C 1
ATOM 645 O O . ALA A 1 83 ? 9.463 -0.215 -3.726 1.00 89.56 83 ALA A O 1
ATOM 646 N N . ALA A 1 84 ? 9.079 1.807 -2.835 1.00 90.81 84 ALA A N 1
ATOM 647 C CA . ALA A 1 84 ? 10.093 2.496 -3.624 1.00 90.81 84 ALA A CA 1
ATOM 648 C C . ALA A 1 84 ? 11.516 2.046 -3.248 1.00 90.81 84 ALA A C 1
ATOM 650 O O . ALA A 1 84 ? 12.328 1.784 -4.133 1.00 90.81 84 ALA A O 1
ATOM 651 N N . ARG A 1 85 ? 11.813 1.890 -1.949 1.00 90.69 85 ARG A N 1
ATOM 652 C CA . ARG A 1 85 ? 13.132 1.440 -1.456 1.00 90.69 85 ARG A CA 1
ATOM 653 C C . ARG A 1 85 ? 13.404 -0.045 -1.706 1.00 90.69 85 ARG A C 1
ATOM 655 O O . ARG A 1 85 ? 14.557 -0.434 -1.852 1.00 90.69 85 ARG A O 1
ATOM 662 N N . ARG A 1 86 ? 12.361 -0.878 -1.730 1.00 88.81 86 ARG A N 1
ATOM 663 C CA . ARG A 1 86 ? 12.440 -2.343 -1.891 1.00 88.81 86 ARG A CA 1
ATOM 664 C C . ARG A 1 86 ? 11.776 -2.827 -3.180 1.00 88.81 86 ARG A C 1
ATOM 666 O O . ARG A 1 86 ? 11.200 -3.911 -3.217 1.00 88.81 86 ARG A O 1
ATOM 673 N N . MET A 1 87 ? 11.856 -2.026 -4.238 1.00 86.75 87 MET A N 1
ATOM 674 C CA . MET A 1 87 ? 11.145 -2.246 -5.501 1.00 86.75 87 MET A CA 1
ATOM 675 C C . MET A 1 87 ? 11.335 -3.662 -6.071 1.00 86.75 87 MET A C 1
ATOM 677 O O . MET A 1 87 ? 10.372 -4.274 -6.531 1.00 86.75 87 MET A O 1
ATOM 681 N N . GLU A 1 88 ? 12.554 -4.208 -6.011 1.00 85.69 88 GLU A N 1
ATOM 682 C CA . GLU A 1 88 ? 12.849 -5.561 -6.501 1.00 85.69 88 GLU A CA 1
ATOM 683 C C . GLU A 1 88 ? 12.115 -6.660 -5.725 1.00 85.69 88 GLU A C 1
ATOM 685 O O . GLU A 1 88 ? 11.645 -7.620 -6.332 1.00 85.69 88 GLU A O 1
ATOM 690 N N . ASP A 1 89 ? 11.964 -6.514 -4.408 1.00 86.19 89 ASP A N 1
ATOM 691 C CA . ASP A 1 89 ? 11.286 -7.514 -3.578 1.00 86.19 89 ASP A CA 1
ATOM 692 C C . ASP A 1 89 ? 9.795 -7.587 -3.917 1.00 86.19 89 ASP A C 1
ATOM 694 O O . ASP A 1 89 ? 9.235 -8.674 -4.057 1.00 86.19 89 ASP A O 1
ATOM 698 N N . PHE A 1 90 ? 9.159 -6.428 -4.107 1.00 85.75 90 PHE A N 1
ATOM 699 C CA . PHE A 1 90 ? 7.757 -6.350 -4.520 1.00 85.75 90 PHE A CA 1
ATOM 700 C C . PHE A 1 90 ? 7.550 -6.859 -5.951 1.00 85.75 90 PHE A C 1
ATOM 702 O O . PHE A 1 90 ? 6.554 -7.532 -6.213 1.00 85.75 90 PHE A O 1
ATOM 709 N N . ARG A 1 91 ? 8.498 -6.614 -6.868 1.00 84.31 91 ARG A N 1
ATOM 710 C CA . ARG A 1 91 ? 8.457 -7.182 -8.227 1.00 84.31 91 ARG A CA 1
ATOM 711 C C . ARG A 1 91 ? 8.547 -8.704 -8.210 1.00 84.31 91 ARG A C 1
ATOM 713 O O . ARG A 1 91 ? 7.658 -9.351 -8.753 1.00 84.31 91 ARG A O 1
ATOM 720 N N . ARG A 1 92 ? 9.544 -9.270 -7.519 1.00 84.56 92 ARG A N 1
ATOM 721 C CA . ARG A 1 92 ? 9.701 -10.730 -7.372 1.00 84.56 92 ARG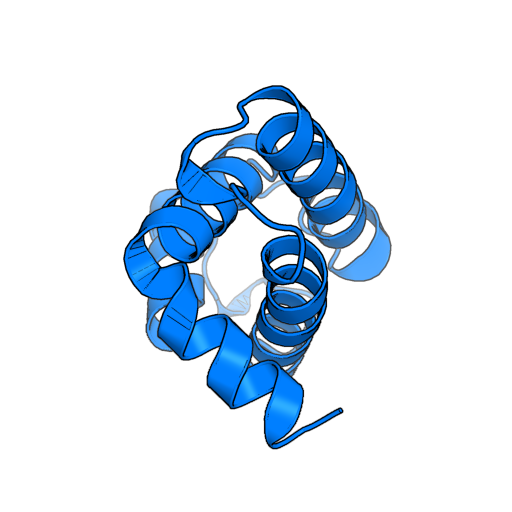 A CA 1
ATOM 722 C C . ARG A 1 92 ? 8.465 -11.370 -6.753 1.00 84.56 92 ARG A C 1
ATOM 724 O O . ARG A 1 92 ? 8.029 -12.429 -7.192 1.00 84.56 92 ARG A O 1
ATOM 731 N N . TRP A 1 93 ? 7.871 -10.720 -5.752 1.00 82.44 93 TRP A N 1
ATOM 732 C CA . TRP A 1 93 ? 6.627 -11.203 -5.159 1.00 82.44 93 TRP A CA 1
ATOM 733 C C . TRP A 1 93 ? 5.482 -11.224 -6.179 1.00 82.44 93 TRP A C 1
ATOM 735 O O . TRP A 1 93 ? 4.772 -12.224 -6.276 1.00 82.44 93 TRP A O 1
ATOM 745 N N . GLY A 1 94 ? 5.329 -10.148 -6.957 1.00 78.00 94 GLY A N 1
ATOM 746 C CA . GLY A 1 94 ? 4.300 -10.031 -7.991 1.00 78.00 94 GLY A CA 1
ATOM 747 C C . GLY A 1 94 ? 4.492 -10.953 -9.195 1.00 78.00 94 GLY A C 1
ATOM 748 O O . GLY A 1 94 ? 3.531 -11.170 -9.923 1.00 78.00 94 GLY A O 1
ATOM 749 N N . GLU A 1 95 ? 5.701 -11.470 -9.418 1.00 80.25 95 GLU A N 1
ATOM 750 C CA . GLU A 1 95 ? 6.002 -12.512 -10.412 1.00 80.25 95 GLU A CA 1
ATOM 751 C C . GLU A 1 95 ? 5.714 -13.919 -9.871 1.00 80.25 95 GLU A C 1
ATOM 753 O O . GLU A 1 95 ? 5.280 -14.789 -10.615 1.00 80.25 95 GLU A O 1
ATOM 758 N N . ALA A 1 96 ? 5.934 -14.149 -8.573 1.00 75.88 96 ALA A N 1
ATOM 759 C CA . ALA A 1 96 ? 5.710 -15.448 -7.941 1.00 75.88 96 ALA A CA 1
ATOM 760 C C . ALA A 1 96 ? 4.232 -15.734 -7.601 1.00 75.88 96 ALA A C 1
ATOM 762 O O . ALA A 1 96 ? 3.885 -16.886 -7.352 1.00 75.88 96 ALA A O 1
ATOM 763 N N . ASN A 1 97 ? 3.381 -14.702 -7.543 1.00 67.19 97 ASN A N 1
ATOM 764 C CA . ASN A 1 97 ? 1.994 -14.794 -7.059 1.00 67.19 97 ASN A CA 1
ATOM 765 C C . ASN A 1 97 ? 0.958 -14.142 -8.000 1.00 67.19 97 ASN A C 1
ATOM 767 O O . ASN A 1 97 ? -0.184 -13.940 -7.584 1.00 67.19 97 ASN A O 1
ATOM 771 N N . GLY A 1 98 ? 1.355 -13.750 -9.215 1.00 58.50 98 GLY A N 1
ATOM 772 C CA . GLY A 1 98 ? 0.496 -13.101 -10.217 1.00 58.50 98 GLY A CA 1
ATOM 773 C C . GLY A 1 98 ? 0.265 -13.980 -11.432 1.00 58.50 98 GLY A C 1
ATOM 774 O O . GLY A 1 98 ? -0.822 -13.836 -12.031 1.00 58.50 98 GLY A O 1
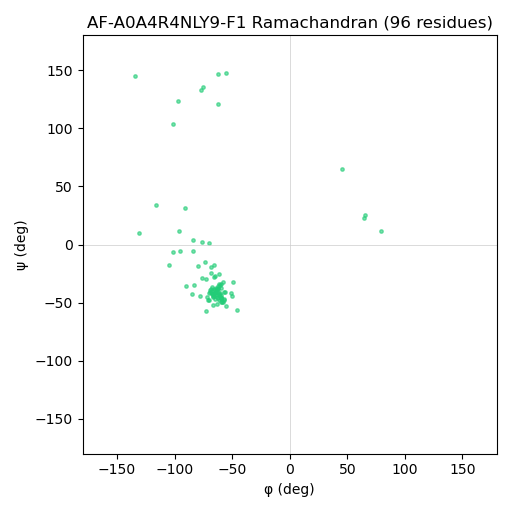#

Sequence (98 aa):
MRSLLEALLQEAGLEAEVLPVDLNQAAAGIVSRLAVEVRPPHFAENPDVQRRARRRLLHYLEDDLGLADADPVYLATQLVDLAARRMEDFRRWGEANG

Secondary structure (DSSP, 8-state):
-HHHHHHHHHHTT--GGG-SS-HHHHHHHHHHHHHHHT-STTTTT-HHHHHHHHHHHHHIIIIIT--TTS-HHHHHHHHHHHHHHTHHHHHHHHHH--

Solvent-accessible surface area (backbone atoms only — not comparable to full-atom values): 5386 Å² total; per-residue (Å²): 104,48,72,54,53,51,48,55,35,46,74,47,71,38,60,79,88,74,52,92,52,59,58,64,59,52,36,50,53,51,50,53,55,50,14,59,60,50,64,54,84,55,38,69,76,33,68,71,54,45,52,50,45,28,55,55,43,26,49,42,33,35,74,75,52,64,30,64,88,39,52,29,66,61,52,22,47,56,54,47,55,46,45,41,77,41,38,68,60,35,42,54,49,40,69,76,76,106

Mean predicted aligned error: 5.06 Å